Protein AF-A0A7C1ZVS2-F1 (afdb_monomer_lite)

InterPro domains:
  IPR002502 N-acetylmuramoyl-L-alanine amidase domain [PF01510] (2-138)
  IPR036505 N-acetylmuramoyl-L-alanine amidase/PGRP domain superfamily [G3DSA:3.40.80.10] (1-153)
  IPR036505 N-acetylmuramoyl-L-alanine amidase/PGRP domain superfamily [SSF55846] (2-151)

Secondary structure (DSSP, 8-state):
-EEE-TT--EEE-S-TTS--S-S-S-HHHHTT---EEE----EEEEETTEEESTT--SGGGB--SPEEEEEEEETTTEEEEEPPPHHHHHHHHHHHHHHHHHTT---EE-SSTT---GGGGG--S---HHHH-TT--PSPTTS-HHHHHHHTT-EE-

Radius of gyration: 15.83 Å; chains: 1; bounding box: 40×30×44 Å

pLDDT: mean 97.03, std 1.51, range [90.44, 98.81]

Sequence (157 aa):
AYIVERDGTIYEVFPPECWAYHLKIGASNERRSIGIEVGSEGGLLYRGGKYYCFDRVSERTEFKGKVFDFGKLWRRQYRYFAAYTLAQVKSIKILVDYLLHTYNIPPVVPKNLYMYNPKLKLFAGILGHHHVRADKTDVHPGFKWQEFINELGLHRM

Foldseek 3Di:
DWEQELQLDIDPPDDQCAFDPDLPPDPVLRRQDDDYHYHFLFAWDDDPNWTFGPPDDDPVGTDPADKDACVDDQLVPHRITRARHPSRLVSVLVVLLVCCVVVVFALEDALDQRAADCVCSPPTHDHWSCNNDSNDQPPHPSRPVVVSCVVSVGYHD

Organism: NCBI:txid230105

Structure (mmCIF, N/CA/C/O backbone):
data_AF-A0A7C1ZVS2-F1
#
_entry.id   AF-A0A7C1ZVS2-F1
#
loop_
_atom_site.group_PDB
_atom_site.id
_atom_site.type_symbol
_atom_site.label_atom_id
_atom_site.label_alt_id
_atom_site.label_comp_id
_atom_site.label_asym_id
_atom_site.label_entity_id
_atom_site.label_seq_id
_atom_site.pdbx_PDB_ins_code
_atom_site.Cartn_x
_atom_site.Cartn_y
_atom_site.Cartn_z
_atom_site.occupancy
_atom_site.B_iso_or_equiv
_atom_site.auth_seq_id
_atom_site.auth_comp_id
_atom_site.auth_asym_id
_atom_site.auth_atom_id
_atom_site.pdbx_PDB_model_num
ATOM 1 N N . ALA A 1 1 ? -2.535 0.686 -14.516 1.00 96.19 1 ALA A N 1
ATOM 2 C CA . ALA A 1 1 ? -2.738 0.967 -13.080 1.00 96.19 1 ALA A CA 1
ATOM 3 C C . ALA A 1 1 ? -3.875 0.105 -12.571 1.00 96.19 1 ALA A C 1
ATOM 5 O O . ALA A 1 1 ? -4.824 -0.141 -13.309 1.00 96.19 1 ALA A O 1
ATOM 6 N N . TYR A 1 2 ? -3.770 -0.342 -11.327 1.00 98.75 2 TYR A N 1
ATOM 7 C CA . TYR A 1 2 ? -4.692 -1.308 -10.747 1.00 98.75 2 TYR A CA 1
ATOM 8 C C . TYR A 1 2 ? -5.270 -0.805 -9.429 1.00 98.75 2 TYR A C 1
ATOM 10 O O . TYR A 1 2 ? -4.620 -0.033 -8.724 1.00 98.75 2 TYR A O 1
ATOM 18 N N . ILE A 1 3 ? -6.462 -1.287 -9.088 1.00 98.69 3 ILE A N 1
ATOM 19 C CA . ILE A 1 3 ? -7.055 -1.176 -7.753 1.00 98.69 3 ILE A CA 1
ATOM 20 C C . ILE A 1 3 ? -7.305 -2.591 -7.228 1.00 98.69 3 ILE A C 1
ATOM 22 O O . ILE A 1 3 ? -7.855 -3.422 -7.949 1.00 98.69 3 ILE A O 1
ATOM 26 N N . VAL A 1 4 ? -6.915 -2.866 -5.981 1.00 98.69 4 VAL A N 1
ATOM 27 C CA . VAL A 1 4 ? -7.268 -4.105 -5.271 1.00 98.69 4 VAL A CA 1
ATOM 28 C C . VAL A 1 4 ? -8.244 -3.790 -4.144 1.00 98.69 4 VAL A C 1
ATOM 30 O O . VAL A 1 4 ? -7.873 -3.193 -3.127 1.00 98.69 4 VAL A O 1
ATOM 33 N N . GLU A 1 5 ? -9.492 -4.213 -4.317 1.00 98.25 5 GLU A N 1
ATOM 34 C CA . GLU A 1 5 ? -10.567 -3.987 -3.353 1.00 98.25 5 GLU A CA 1
ATOM 35 C C . GLU A 1 5 ? -10.494 -4.924 -2.146 1.00 98.25 5 GLU A C 1
ATOM 37 O O . GLU A 1 5 ? -9.754 -5.909 -2.122 1.00 98.25 5 GLU A O 1
ATOM 42 N N . ARG A 1 6 ? -11.260 -4.603 -1.098 1.00 96.75 6 ARG A N 1
ATOM 43 C CA . ARG A 1 6 ? -11.252 -5.328 0.190 1.00 96.75 6 ARG A CA 1
ATOM 44 C C . ARG A 1 6 ? -11.564 -6.816 0.087 1.00 96.75 6 ARG A C 1
ATOM 46 O O . ARG A 1 6 ? -11.076 -7.595 0.908 1.00 96.75 6 ARG A O 1
ATOM 53 N N . ASP A 1 7 ? -12.380 -7.200 -0.880 1.00 97.81 7 ASP A N 1
ATOM 54 C CA . ASP A 1 7 ? -12.742 -8.587 -1.174 1.00 97.81 7 ASP A CA 1
ATOM 55 C C . ASP A 1 7 ? -11.679 -9.324 -2.009 1.00 97.81 7 ASP A C 1
ATOM 57 O O . ASP A 1 7 ? -11.804 -10.523 -2.243 1.00 97.81 7 ASP A O 1
ATOM 61 N N . GLY A 1 8 ? -10.608 -8.632 -2.408 1.00 98.38 8 GLY A N 1
ATOM 62 C CA . GLY A 1 8 ? -9.545 -9.153 -3.258 1.00 98.38 8 GLY A CA 1
ATOM 63 C C . GLY A 1 8 ? -9.819 -9.000 -4.754 1.00 98.38 8 GLY A C 1
ATOM 64 O O . GLY A 1 8 ? -8.994 -9.453 -5.547 1.00 98.38 8 GLY A O 1
ATOM 65 N N . THR A 1 9 ? -10.920 -8.370 -5.168 1.00 98.69 9 THR A N 1
ATOM 66 C CA . THR A 1 9 ? -11.168 -8.104 -6.588 1.00 98.69 9 THR A CA 1
ATOM 67 C C . THR A 1 9 ? -10.098 -7.158 -7.132 1.00 98.69 9 THR A C 1
ATOM 69 O O . THR A 1 9 ? -9.809 -6.117 -6.537 1.00 98.69 9 THR A O 1
ATOM 72 N N . ILE A 1 10 ? -9.488 -7.538 -8.257 1.00 98.81 10 ILE A N 1
ATOM 73 C CA . ILE A 1 10 ? -8.480 -6.742 -8.958 1.00 98.81 10 ILE A CA 1
ATOM 74 C C . ILE A 1 10 ? -9.164 -6.056 -10.135 1.00 98.81 10 ILE A C 1
ATOM 76 O O . ILE A 1 10 ? -9.718 -6.724 -11.005 1.00 98.81 10 ILE A O 1
ATOM 80 N N . TYR A 1 11 ? -9.076 -4.732 -10.183 1.00 98.62 11 TYR A N 1
ATOM 81 C CA . TYR A 1 11 ? -9.516 -3.933 -11.318 1.00 98.62 11 TYR A CA 1
ATOM 82 C C . TYR A 1 11 ? -8.303 -3.346 -12.025 1.00 98.62 11 TYR A C 1
ATOM 84 O O . TYR A 1 11 ? -7.527 -2.609 -11.415 1.00 98.62 11 TYR A O 1
ATOM 92 N N . GLU A 1 12 ? -8.156 -3.620 -13.317 1.00 98.44 12 GLU A N 1
ATOM 93 C CA . GLU A 1 12 ? -7.327 -2.790 -14.186 1.00 98.44 12 GLU A CA 1
ATOM 94 C C . GLU A 1 12 ? -8.124 -1.529 -14.530 1.00 98.44 12 GLU A C 1
ATOM 96 O O . GLU A 1 12 ? -9.114 -1.577 -15.255 1.00 98.44 12 GLU A O 1
ATOM 101 N N . VAL A 1 13 ? -7.721 -0.392 -13.965 1.00 97.62 13 VAL A N 1
ATOM 102 C CA . VAL A 1 13 ? -8.424 0.892 -14.152 1.00 97.62 13 VAL A CA 1
ATOM 103 C C . VAL A 1 13 ? -7.758 1.781 -15.197 1.00 97.62 13 VAL A C 1
ATOM 105 O O . VAL A 1 13 ? -8.280 2.835 -15.553 1.00 97.62 13 VAL A O 1
ATOM 108 N N . PHE A 1 14 ? -6.577 1.380 -15.664 1.00 97.56 14 PHE A N 1
ATOM 109 C CA . PHE A 1 14 ? -5.835 2.064 -16.711 1.00 97.56 14 PHE A CA 1
ATOM 110 C C . PHE A 1 14 ? -4.836 1.094 -17.353 1.00 97.56 14 PHE A C 1
ATOM 112 O O . PHE A 1 14 ? -4.185 0.375 -16.586 1.00 97.56 14 PHE A O 1
ATOM 119 N N . PRO A 1 15 ? -4.628 1.116 -18.681 1.00 97.25 15 PRO A N 1
ATOM 120 C CA . PRO A 1 15 ? -3.688 0.211 -19.334 1.00 97.25 15 PRO A CA 1
ATOM 121 C C . PRO A 1 15 ? -2.277 0.302 -18.720 1.00 97.25 15 PRO A C 1
ATOM 123 O O . PRO A 1 15 ? -1.752 1.413 -18.580 1.00 97.25 15 PRO A O 1
ATOM 126 N N . PRO A 1 16 ? -1.664 -0.816 -18.295 1.00 95.31 16 PRO A N 1
ATOM 127 C CA . PRO A 1 16 ? -0.329 -0.845 -17.682 1.00 95.31 16 PRO A CA 1
ATOM 128 C C . PRO A 1 16 ? 0.824 -0.468 -18.631 1.00 95.31 16 PRO A C 1
ATOM 130 O O . PRO A 1 16 ? 1.891 -0.095 -18.150 1.00 95.31 16 PRO A O 1
ATOM 133 N N . GLU A 1 17 ? 0.617 -0.502 -19.950 1.00 94.19 17 GLU A N 1
ATOM 134 C CA . GLU A 1 17 ? 1.559 0.004 -20.966 1.00 94.19 17 GLU A CA 1
ATOM 135 C C . GLU A 1 17 ? 1.575 1.538 -21.023 1.00 94.19 17 GLU A C 1
ATOM 137 O O . GLU A 1 17 ? 2.509 2.154 -21.541 1.00 94.19 17 GLU A O 1
ATOM 142 N N . CYS A 1 18 ? 0.520 2.163 -20.503 1.00 95.62 18 CYS A N 1
ATOM 143 C CA . CYS A 1 18 ? 0.420 3.599 -20.324 1.00 95.62 18 CYS A CA 1
ATOM 144 C C . CYS A 1 18 ? 0.806 3.977 -18.886 1.00 95.62 18 CYS A C 1
ATOM 146 O O . CYS A 1 18 ? 0.999 3.135 -18.012 1.00 95.62 18 CYS A O 1
ATOM 148 N N . TRP A 1 19 ? 0.907 5.276 -18.612 1.00 94.44 19 TRP A N 1
ATOM 149 C CA . TRP A 1 19 ? 1.298 5.773 -17.296 1.00 94.44 19 TRP A CA 1
ATOM 150 C C . TRP A 1 19 ? 0.173 6.563 -16.633 1.00 94.44 19 TRP A C 1
ATOM 152 O O . TRP A 1 19 ? -0.506 7.367 -17.270 1.00 94.44 19 TRP A O 1
ATOM 162 N N . ALA A 1 20 ? -0.002 6.339 -15.334 1.00 94.62 20 ALA A N 1
ATOM 163 C CA . ALA A 1 20 ? -0.969 7.043 -14.501 1.00 94.62 20 ALA A CA 1
ATOM 164 C C . ALA A 1 20 ? -0.242 7.979 -13.528 1.00 94.62 20 ALA A C 1
ATOM 166 O O . ALA A 1 20 ? 0.925 7.775 -13.211 1.00 94.62 20 ALA A O 1
ATOM 167 N N . TYR A 1 21 ? -0.933 8.996 -13.019 1.00 95.50 21 TYR A N 1
ATOM 168 C CA . TYR A 1 21 ? -0.393 9.864 -11.972 1.00 95.50 21 TYR A CA 1
ATOM 169 C C . TYR A 1 21 ? -0.633 9.251 -10.586 1.00 95.50 21 TYR A C 1
ATOM 171 O O . TYR A 1 21 ? -1.733 9.383 -10.052 1.00 95.50 21 TYR A O 1
ATOM 179 N N . HIS A 1 22 ? 0.387 8.641 -9.973 1.00 96.12 22 HIS A N 1
ATOM 180 C CA . HIS A 1 22 ? 0.259 7.999 -8.655 1.00 96.12 22 HIS A CA 1
ATOM 181 C C . HIS A 1 22 ? 1.375 8.369 -7.660 1.00 96.12 22 HIS A C 1
ATOM 183 O O . HIS A 1 22 ? 1.093 8.619 -6.485 1.00 96.12 22 HIS A O 1
ATOM 189 N N . LEU A 1 23 ? 2.637 8.513 -8.086 1.00 94.88 23 LEU A N 1
ATOM 190 C CA . LEU A 1 23 ? 3.736 8.814 -7.157 1.00 94.88 23 LEU A CA 1
ATOM 191 C C . LEU A 1 23 ? 3.788 10.303 -6.766 1.00 94.88 23 LEU A C 1
ATOM 193 O O . LEU A 1 23 ? 4.088 10.648 -5.618 1.00 94.88 23 LEU A O 1
ATOM 197 N N . LYS A 1 24 ? 3.481 11.199 -7.703 1.00 94.62 24 LYS A N 1
ATOM 198 C CA . LYS A 1 24 ? 3.663 12.658 -7.631 1.00 94.62 24 LYS A CA 1
ATOM 199 C C . LYS A 1 24 ? 5.095 13.061 -7.242 1.00 94.62 24 LYS A C 1
ATOM 201 O O . LYS A 1 24 ? 5.289 13.922 -6.386 1.00 94.62 24 LYS A O 1
ATOM 206 N N . ILE A 1 25 ? 6.096 12.432 -7.865 1.00 94.12 25 ILE A N 1
ATOM 207 C CA . ILE A 1 25 ? 7.535 12.749 -7.684 1.00 94.12 25 ILE A CA 1
ATOM 208 C C . ILE A 1 25 ? 8.248 13.076 -9.010 1.00 94.12 25 ILE A C 1
ATOM 210 O O . ILE A 1 25 ? 9.472 12.980 -9.119 1.00 94.12 25 ILE A O 1
ATOM 214 N N . GLY A 1 26 ? 7.472 13.441 -10.032 1.00 93.62 26 GLY A N 1
ATOM 215 C CA . GLY A 1 26 ? 7.948 13.836 -11.357 1.00 93.62 26 GLY A CA 1
ATOM 216 C C . GLY A 1 26 ? 7.514 12.865 -12.453 1.00 93.62 26 GLY A C 1
ATOM 217 O O . GLY A 1 26 ? 7.498 11.653 -12.258 1.00 93.62 26 GLY A O 1
ATOM 218 N N . ALA A 1 27 ? 7.199 13.407 -13.631 1.00 94.19 27 ALA A N 1
ATOM 219 C CA . ALA A 1 27 ? 6.584 12.654 -14.725 1.00 94.19 27 ALA A CA 1
ATOM 220 C C . ALA A 1 27 ? 7.449 11.495 -15.253 1.00 94.19 27 ALA A C 1
ATOM 222 O O . ALA A 1 27 ? 6.915 10.515 -15.760 1.00 94.19 27 ALA A O 1
ATOM 223 N N . SER A 1 28 ? 8.778 11.574 -15.123 1.00 94.81 28 SER A N 1
ATOM 224 C CA . SER A 1 28 ? 9.668 10.461 -15.471 1.00 94.81 28 SER A CA 1
ATOM 225 C C . SER A 1 28 ? 9.466 9.238 -14.578 1.00 94.81 28 SER A C 1
ATOM 227 O O . SER A 1 28 ? 9.604 8.128 -15.075 1.00 94.81 28 SER A O 1
ATOM 229 N N . ASN A 1 29 ? 9.127 9.432 -13.299 1.00 95.81 29 ASN A N 1
ATOM 230 C CA . ASN A 1 29 ? 8.858 8.349 -12.353 1.00 95.81 29 ASN A CA 1
ATOM 231 C C . ASN A 1 29 ? 7.470 7.743 -12.575 1.00 95.81 29 ASN A C 1
ATOM 233 O O . ASN A 1 29 ? 7.341 6.524 -12.570 1.00 95.81 29 ASN A O 1
ATOM 237 N N . GLU A 1 30 ? 6.465 8.575 -12.866 1.00 96.31 30 GLU A N 1
ATOM 238 C CA . GLU A 1 30 ? 5.134 8.086 -13.264 1.00 96.31 30 GLU A CA 1
ATOM 239 C C . GLU A 1 30 ? 5.232 7.206 -14.519 1.00 96.31 30 GLU A C 1
ATOM 241 O O . GLU A 1 30 ? 4.718 6.098 -14.552 1.00 96.31 30 GLU A O 1
ATOM 246 N N . ARG A 1 31 ? 5.982 7.657 -15.536 1.00 96.38 31 ARG A N 1
ATOM 247 C CA . ARG A 1 31 ? 6.135 6.949 -16.819 1.00 96.38 31 ARG A CA 1
ATOM 248 C C . ARG A 1 31 ? 6.847 5.603 -16.753 1.00 96.38 31 ARG A C 1
ATOM 250 O O . ARG A 1 31 ? 6.746 4.832 -17.697 1.00 96.38 31 ARG A O 1
ATOM 257 N N . ARG A 1 32 ? 7.604 5.345 -15.688 1.00 95.88 32 ARG A N 1
ATOM 258 C CA . ARG A 1 32 ? 8.413 4.125 -15.526 1.00 95.88 32 ARG A CA 1
ATOM 259 C C . ARG A 1 32 ? 7.883 3.195 -14.439 1.00 95.88 32 ARG A C 1
ATOM 261 O O . ARG A 1 32 ? 8.633 2.346 -13.962 1.00 95.88 32 ARG A O 1
ATOM 268 N N . SER A 1 33 ? 6.657 3.409 -13.970 1.00 97.38 33 SER A N 1
ATOM 269 C CA . SER A 1 33 ? 6.076 2.600 -12.906 1.00 97.38 33 SER A CA 1
ATOM 270 C C . SER A 1 33 ? 4.603 2.308 -13.156 1.00 97.38 33 SER A C 1
ATOM 272 O O . SER A 1 33 ? 3.911 3.028 -13.870 1.00 97.38 33 SER A O 1
ATOM 274 N N . ILE A 1 34 ? 4.148 1.203 -12.571 1.00 98.44 34 ILE A N 1
ATOM 275 C CA . ILE A 1 34 ? 2.758 0.765 -12.603 1.00 98.44 34 ILE A CA 1
ATOM 276 C C . ILE A 1 34 ? 2.218 0.922 -11.183 1.00 98.44 34 ILE A C 1
ATOM 278 O O . ILE A 1 34 ? 2.714 0.295 -10.247 1.00 98.44 34 ILE A O 1
ATOM 282 N N . GLY A 1 35 ? 1.213 1.780 -11.013 1.00 98.06 35 GLY A N 1
ATOM 283 C CA . GLY A 1 35 ? 0.544 1.980 -9.728 1.00 98.06 35 GLY A CA 1
ATOM 284 C C . GLY A 1 35 ? -0.429 0.848 -9.394 1.00 98.06 35 GLY A C 1
ATOM 285 O O . GLY A 1 35 ? -1.219 0.439 -10.251 1.00 98.06 35 GLY A O 1
ATOM 286 N N . ILE A 1 36 ? -0.390 0.391 -8.140 1.00 98.62 36 ILE A N 1
ATOM 287 C CA . ILE A 1 36 ? -1.398 -0.476 -7.520 1.00 98.62 36 ILE A CA 1
ATOM 288 C C . ILE A 1 36 ? -1.938 0.274 -6.302 1.00 98.62 36 ILE A C 1
ATOM 290 O O . ILE A 1 36 ? -1.208 0.481 -5.332 1.00 98.62 36 ILE A O 1
ATOM 294 N N . GLU A 1 37 ? -3.200 0.679 -6.356 1.00 98.38 37 GLU A N 1
ATOM 295 C CA . GLU A 1 37 ? -3.916 1.247 -5.216 1.00 98.38 37 GLU A CA 1
ATOM 296 C C . GLU A 1 37 ? -4.624 0.126 -4.448 1.00 98.38 37 GLU A C 1
ATOM 298 O O . GLU A 1 37 ? -5.194 -0.794 -5.035 1.00 98.38 37 GLU A O 1
ATOM 303 N N . VAL A 1 38 ? -4.590 0.184 -3.119 1.00 98.06 38 VAL A N 1
ATOM 304 C CA . VAL A 1 38 ? -5.234 -0.814 -2.255 1.00 98.06 38 VAL A CA 1
ATOM 305 C C . VAL A 1 38 ? -6.418 -0.155 -1.567 1.00 98.06 38 VAL A C 1
ATOM 307 O O . VAL A 1 38 ? -6.225 0.806 -0.826 1.00 98.0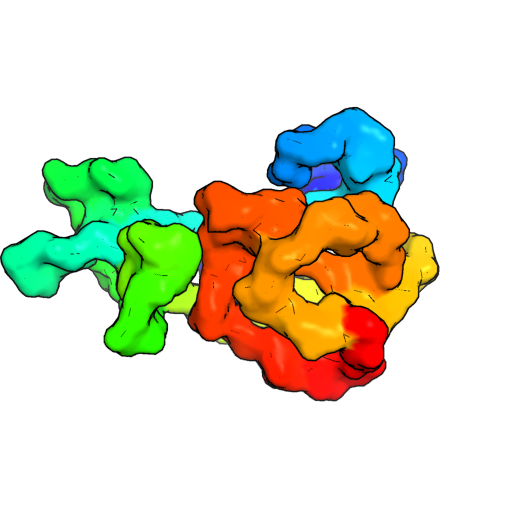6 38 VAL A O 1
ATOM 310 N N . GLY A 1 39 ? -7.627 -0.682 -1.779 1.00 97.38 39 GLY A N 1
ATOM 311 C CA . GLY A 1 39 ? -8.865 -0.173 -1.186 1.00 97.38 39 GLY A CA 1
ATOM 312 C C . GLY A 1 39 ? -8.814 -0.195 0.345 1.00 97.38 39 GLY A C 1
ATOM 313 O O . GLY A 1 39 ? -9.094 -1.212 0.984 1.00 97.38 39 GLY A O 1
ATOM 314 N N . SER A 1 40 ? -8.402 0.918 0.947 1.00 97.62 40 SER A N 1
ATOM 315 C CA . SER A 1 40 ? -8.175 1.061 2.384 1.00 97.62 40 SER A CA 1
ATOM 316 C C . SER A 1 40 ? -8.319 2.522 2.789 1.00 97.62 40 SER A C 1
ATOM 318 O O . SER A 1 40 ? -7.815 3.418 2.118 1.00 97.62 40 SER A O 1
ATOM 320 N N . GLU A 1 41 ? -8.953 2.777 3.931 1.00 97.56 41 GLU A N 1
ATOM 321 C CA . GLU A 1 41 ? -9.024 4.114 4.525 1.00 97.56 41 GLU A CA 1
ATOM 322 C C . GLU A 1 41 ? -7.684 4.562 5.120 1.00 97.56 41 GLU A C 1
ATOM 324 O O . GLU A 1 41 ? -7.544 5.718 5.516 1.00 97.56 41 GLU A O 1
ATOM 329 N N . GLY A 1 42 ? -6.696 3.666 5.198 1.00 97.62 42 GLY A N 1
ATOM 330 C CA . GLY A 1 42 ? -5.366 3.993 5.687 1.00 97.62 42 GLY A CA 1
ATOM 331 C C . GLY A 1 42 ? -5.372 4.378 7.165 1.00 97.62 42 GLY A C 1
ATOM 332 O O . GLY A 1 42 ? -5.823 3.605 8.011 1.00 97.62 42 GLY A O 1
ATOM 333 N N . GLY A 1 43 ? -4.783 5.531 7.485 1.00 98.25 43 GLY A N 1
ATOM 334 C CA . GLY A 1 43 ? -4.628 6.023 8.854 1.00 98.25 43 GLY A CA 1
ATOM 335 C C . GLY A 1 43 ? -5.958 6.377 9.520 1.00 98.25 43 GLY A C 1
ATOM 336 O O . GLY A 1 43 ? -6.841 6.966 8.903 1.00 98.25 43 GLY A O 1
ATOM 337 N N . LEU A 1 44 ? -6.089 6.033 10.801 1.00 98.69 44 LEU A N 1
ATOM 338 C CA . LEU A 1 44 ? -7.299 6.260 11.586 1.00 98.69 44 LEU A CA 1
ATOM 339 C C . LEU A 1 44 ? -7.021 7.162 12.793 1.00 98.69 44 LEU A C 1
ATOM 341 O O . LEU A 1 44 ? -6.068 6.955 13.553 1.00 98.69 44 LEU A O 1
ATOM 345 N N . LEU A 1 45 ? -7.905 8.133 13.016 1.00 98.44 45 LEU A N 1
ATOM 346 C CA . LEU A 1 45 ? -7.954 8.928 14.239 1.00 98.44 45 LEU A CA 1
ATOM 347 C C . LEU A 1 45 ? -8.665 8.137 15.335 1.00 98.44 45 LEU A C 1
ATOM 349 O O . LEU A 1 45 ? -9.736 7.592 15.098 1.00 98.44 45 LEU A O 1
ATOM 353 N N . TYR A 1 46 ? -8.122 8.126 16.552 1.00 98.12 46 TYR A N 1
ATOM 354 C CA . TYR A 1 46 ? -8.791 7.542 17.718 1.00 98.12 46 TYR A CA 1
ATOM 355 C C . TYR A 1 46 ? -9.337 8.641 18.633 1.00 98.12 46 TYR A C 1
ATOM 357 O O . TYR A 1 46 ? -8.572 9.496 19.095 1.00 98.12 46 TYR A O 1
ATOM 365 N N . ARG A 1 47 ? -10.650 8.648 18.886 1.00 97.88 47 ARG A N 1
ATOM 366 C CA . ARG A 1 47 ? -11.336 9.631 19.745 1.00 97.88 47 ARG A CA 1
ATOM 367 C C . ARG A 1 47 ? -12.494 8.965 20.481 1.00 97.88 47 ARG A C 1
ATOM 369 O O . ARG A 1 47 ? -13.372 8.390 19.847 1.00 97.88 47 ARG A O 1
ATOM 376 N N . GLY A 1 48 ? -12.497 9.056 21.812 1.00 95.06 48 GLY A N 1
ATOM 377 C CA . GLY A 1 48 ? -13.611 8.585 22.644 1.00 95.06 48 GLY A CA 1
ATOM 378 C C . GLY A 1 48 ? -13.974 7.110 22.436 1.00 95.06 48 GLY A C 1
ATOM 379 O O . GLY A 1 48 ? -15.151 6.792 22.320 1.00 95.06 48 GLY A O 1
ATOM 380 N N . GLY A 1 49 ? -12.982 6.220 22.311 1.00 97.00 49 GLY A N 1
ATOM 381 C CA . GLY A 1 49 ? -13.226 4.784 22.106 1.00 97.00 49 GLY A CA 1
ATOM 382 C C . GLY A 1 49 ? -13.531 4.369 20.665 1.00 97.00 49 GLY A C 1
ATOM 383 O O . GLY A 1 49 ? -13.696 3.183 20.403 1.00 97.00 49 GLY A O 1
ATOM 384 N N . LYS A 1 50 ? -13.587 5.318 19.724 1.00 98.44 50 LYS A N 1
ATOM 385 C CA . LYS A 1 50 ? -13.929 5.077 18.317 1.00 98.44 50 LYS A CA 1
ATOM 386 C C . LYS A 1 50 ? -12.798 5.470 17.376 1.00 98.44 50 LYS A C 1
ATOM 388 O O . LYS A 1 50 ? -11.951 6.303 17.715 1.00 98.44 50 LYS A O 1
ATOM 393 N N . TYR A 1 51 ? -12.827 4.891 16.180 1.00 98.75 51 TYR A N 1
ATOM 394 C CA . TYR A 1 51 ? -11.879 5.161 15.105 1.00 98.75 51 TYR A CA 1
ATOM 395 C C . TYR A 1 51 ? -12.554 5.927 13.975 1.00 98.75 51 TYR A C 1
ATOM 397 O O . TYR A 1 51 ? -13.720 5.679 13.684 1.00 98.75 51 TYR A O 1
ATOM 405 N N . TYR A 1 52 ? -11.821 6.833 13.331 1.00 98.75 52 TYR A N 1
ATOM 406 C CA . TYR A 1 52 ? -12.342 7.643 12.235 1.00 98.75 52 TYR A CA 1
ATOM 407 C C . TYR A 1 52 ? -11.351 7.742 11.077 1.00 98.75 52 TYR A C 1
ATOM 409 O O . TYR A 1 52 ? -10.156 7.921 11.309 1.00 98.75 52 TYR A O 1
ATOM 417 N N . CYS A 1 53 ? -11.845 7.636 9.846 1.00 98.00 53 CYS A N 1
ATOM 418 C CA . CYS A 1 53 ? -11.054 7.739 8.622 1.00 98.00 53 CYS A CA 1
ATOM 419 C C . CYS A 1 53 ? -11.032 9.159 8.032 1.00 98.00 53 CYS A C 1
ATOM 421 O O . CYS A 1 53 ? -11.769 10.050 8.464 1.00 98.00 53 CYS A O 1
ATOM 423 N N . PHE A 1 54 ? -10.177 9.352 7.020 1.00 96.50 54 PHE A N 1
ATOM 424 C CA . PHE A 1 54 ? -10.104 10.570 6.198 1.00 96.50 54 PHE A CA 1
ATOM 425 C C . PHE A 1 54 ? -9.901 11.862 7.005 1.00 96.50 54 PHE A C 1
ATOM 427 O O . PHE A 1 54 ? -10.422 12.917 6.645 1.00 96.50 54 PHE A O 1
ATOM 434 N N . ASP A 1 55 ? -9.190 11.758 8.132 1.00 96.75 55 ASP A N 1
ATOM 435 C CA . ASP A 1 55 ? -8.869 12.862 9.043 1.00 96.75 55 ASP A CA 1
ATOM 436 C C . ASP A 1 55 ? -10.073 13.678 9.540 1.00 96.75 55 ASP A C 1
ATOM 438 O O . ASP A 1 55 ? -9.939 14.832 9.953 1.00 96.75 55 ASP A O 1
ATOM 442 N N . ARG A 1 56 ? -11.268 13.079 9.550 1.00 97.50 56 ARG A N 1
ATOM 443 C CA . ARG A 1 56 ? -12.503 13.752 9.959 1.00 97.50 56 ARG A CA 1
ATOM 444 C C . ARG A 1 56 ? -13.202 12.964 11.051 1.00 97.50 56 ARG A C 1
ATOM 446 O O . ARG A 1 56 ? -13.432 11.773 10.899 1.00 97.50 56 ARG A O 1
ATOM 453 N N . VAL A 1 57 ? -13.608 13.629 12.131 1.00 97.94 57 VAL A N 1
ATOM 454 C CA . VAL A 1 57 ? -14.419 13.018 13.198 1.00 97.94 57 VAL A CA 1
ATOM 455 C C . VAL A 1 57 ? -15.888 13.338 12.944 1.00 97.94 57 VAL A C 1
ATOM 457 O O . VAL A 1 57 ? -16.326 14.472 13.116 1.00 97.94 57 VAL A O 1
ATOM 460 N N . SER A 1 58 ? -16.639 12.344 12.481 1.00 97.56 58 SER A N 1
ATOM 461 C CA . SER A 1 58 ? -18.080 12.421 12.242 1.00 97.56 58 SER A CA 1
ATOM 462 C C . SER A 1 58 ? -18.665 11.013 12.182 1.00 97.56 58 SER A C 1
ATOM 464 O O . SER A 1 58 ? -17.928 10.051 11.987 1.00 97.56 58 SER A O 1
ATOM 466 N N . GLU A 1 59 ? -19.984 10.881 12.276 1.00 96.50 59 GLU A N 1
ATOM 467 C CA . GLU A 1 59 ? -20.656 9.585 12.113 1.00 96.50 59 GLU A CA 1
ATOM 468 C C . GLU A 1 59 ? -20.355 8.933 10.751 1.00 96.50 59 GLU A C 1
ATOM 470 O O . GLU A 1 59 ? -20.083 7.739 10.677 1.00 96.50 59 GLU A O 1
ATOM 475 N N . ARG A 1 60 ? -20.297 9.729 9.673 1.00 97.12 60 ARG A N 1
ATOM 476 C CA . ARG A 1 60 ? -20.012 9.246 8.307 1.00 97.12 60 ARG A CA 1
ATOM 477 C C . ARG A 1 60 ? -18.586 8.743 8.106 1.00 97.12 60 ARG A C 1
ATOM 479 O O . ARG A 1 60 ? -18.316 8.063 7.124 1.00 97.12 60 ARG A O 1
ATOM 486 N N . THR A 1 61 ? -17.676 9.129 8.989 1.00 98.12 61 THR A N 1
ATOM 487 C CA . THR A 1 61 ? -16.268 8.736 8.936 1.00 98.12 61 THR A CA 1
ATOM 488 C C . THR A 1 61 ? -15.903 7.789 10.067 1.00 98.12 61 THR A C 1
ATOM 490 O O . THR A 1 61 ? -14.729 7.465 10.213 1.00 98.12 61 THR A O 1
ATOM 493 N N . GLU A 1 62 ? -16.870 7.331 10.871 1.00 98.44 62 GLU A N 1
ATOM 494 C CA . GLU A 1 62 ? -16.612 6.320 11.891 1.00 98.44 62 GLU A CA 1
ATOM 495 C C . GLU A 1 62 ? -16.226 5.000 11.212 1.00 98.44 62 GLU A C 1
ATOM 497 O O . GLU A 1 62 ? -17.000 4.394 10.472 1.00 98.44 62 GLU A O 1
ATOM 502 N N . PHE A 1 63 ? -15.010 4.540 11.480 1.00 98.38 63 PHE A N 1
ATOM 503 C CA . PHE A 1 63 ? -14.490 3.304 10.929 1.00 98.38 63 PHE A CA 1
ATOM 504 C C . PHE A 1 63 ? -14.983 2.110 11.749 1.00 98.38 63 PHE A C 1
ATOM 506 O O . PHE A 1 63 ? -14.714 2.000 12.945 1.00 98.38 63 PHE A O 1
ATOM 513 N N . LYS A 1 64 ? -15.692 1.195 11.082 1.00 97.19 64 LYS A N 1
ATOM 514 C CA . LYS A 1 64 ? -16.284 -0.013 11.685 1.00 97.19 64 LYS A CA 1
ATOM 515 C C . LYS A 1 64 ? -15.537 -1.305 11.341 1.00 97.19 64 LYS A C 1
ATOM 517 O O . LYS A 1 64 ? -15.935 -2.379 11.781 1.00 97.19 64 LYS A O 1
ATOM 522 N N . GLY A 1 65 ? -14.493 -1.214 10.519 1.00 96.62 65 GLY A N 1
ATOM 523 C CA . GLY A 1 65 ? -13.714 -2.369 10.088 1.00 96.62 65 GLY A CA 1
ATOM 524 C C . GLY A 1 65 ? -12.694 -2.832 11.129 1.00 96.62 65 GLY A C 1
ATOM 525 O O . GLY A 1 65 ? -12.579 -2.295 12.232 1.00 96.62 65 GLY A O 1
ATOM 526 N N . LYS A 1 66 ? -11.895 -3.831 10.748 1.00 98.12 66 LYS A N 1
ATOM 527 C CA . LYS A 1 66 ? -10.783 -4.308 11.573 1.00 98.12 66 LYS A CA 1
ATOM 528 C C . LYS A 1 66 ? -9.677 -3.256 11.629 1.00 98.12 66 LYS A C 1
ATOM 530 O O . LYS A 1 66 ? -9.220 -2.778 10.593 1.00 98.12 66 LYS A O 1
ATOM 535 N N . VAL A 1 67 ? -9.225 -2.937 12.837 1.00 98.56 67 VAL A N 1
ATOM 536 C CA . VAL A 1 67 ? -8.138 -1.982 13.079 1.00 98.56 67 VAL A CA 1
ATOM 537 C C . VAL A 1 67 ? -6.823 -2.726 13.285 1.00 98.56 67 VAL A C 1
ATOM 539 O O . VAL A 1 67 ? -6.762 -3.739 13.981 1.00 98.56 67 VAL A O 1
ATOM 542 N N . PHE A 1 68 ? -5.762 -2.202 12.687 1.00 98.50 68 PHE A N 1
ATOM 543 C CA . PHE A 1 68 ? -4.382 -2.534 13.000 1.00 98.50 68 PHE A CA 1
ATOM 544 C C . PHE A 1 68 ? -3.800 -1.440 13.904 1.00 98.50 68 PHE A C 1
ATOM 546 O O . PHE A 1 68 ? -3.705 -0.283 13.492 1.00 98.50 68 PHE A O 1
ATOM 553 N N . ASP A 1 69 ? -3.412 -1.797 15.129 1.00 98.38 69 ASP A N 1
ATOM 554 C CA . ASP A 1 69 ? -2.653 -0.916 16.021 1.00 98.38 69 ASP A CA 1
ATOM 555 C C . ASP A 1 69 ? -1.153 -1.171 15.836 1.00 98.38 69 ASP A C 1
ATOM 557 O O . ASP A 1 69 ? -0.653 -2.249 16.153 1.00 98.38 69 ASP A O 1
ATOM 561 N N . 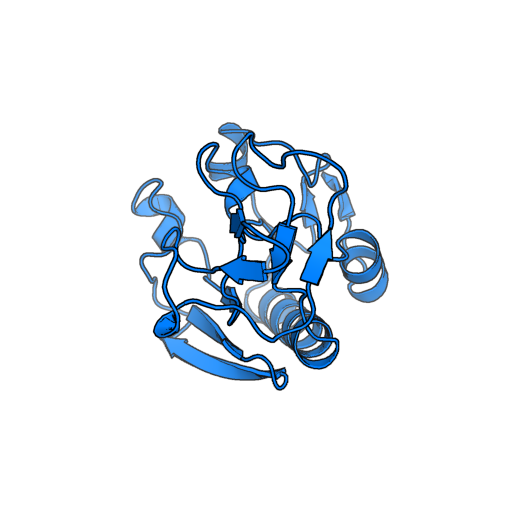PHE A 1 70 ? -0.421 -0.173 15.339 1.00 97.81 70 PHE A N 1
ATOM 562 C CA . PHE A 1 70 ? 1.032 -0.259 15.194 1.00 97.81 70 PHE A CA 1
ATOM 563 C C . PHE A 1 70 ? 1.778 -0.133 16.539 1.00 97.81 70 PHE A C 1
ATOM 565 O O . PHE A 1 70 ? 2.987 -0.352 16.611 1.00 97.81 70 PHE A O 1
ATOM 572 N N . GLY A 1 71 ? 1.092 0.279 17.608 1.00 98.00 71 GLY A N 1
ATOM 573 C CA . GLY A 1 71 ? 1.642 0.500 18.949 1.00 98.00 71 GLY A CA 1
ATOM 574 C C . GLY A 1 71 ? 2.382 1.832 19.114 1.00 98.00 71 GLY A C 1
ATOM 575 O O . GLY A 1 71 ? 2.590 2.296 20.232 1.00 98.00 71 GLY A O 1
ATOM 576 N N . LYS A 1 72 ? 2.742 2.492 18.010 1.00 97.19 72 LYS A N 1
ATOM 577 C CA . LYS A 1 72 ? 3.414 3.799 17.980 1.00 97.19 72 LYS A CA 1
ATOM 578 C C . LYS A 1 72 ? 3.007 4.598 16.749 1.00 97.19 72 LYS A C 1
ATOM 580 O O . LYS A 1 72 ? 2.355 4.074 15.854 1.00 97.19 72 LYS A O 1
ATOM 585 N N . LEU A 1 73 ? 3.414 5.863 16.684 1.00 97.31 73 LEU A N 1
ATOM 586 C CA . LEU A 1 73 ? 3.196 6.678 15.492 1.00 97.31 73 LEU A CA 1
ATOM 587 C C . LEU A 1 73 ? 4.064 6.185 14.327 1.00 97.31 73 LEU A C 1
ATOM 589 O O . LEU A 1 73 ? 5.294 6.162 14.404 1.00 97.31 73 LEU A O 1
ATOM 593 N N . TRP A 1 74 ? 3.418 5.855 13.217 1.00 97.19 74 TRP A N 1
ATOM 594 C CA . TRP A 1 74 ? 4.031 5.697 11.909 1.00 97.19 74 TRP A CA 1
ATOM 595 C C . TRP A 1 74 ? 4.096 7.057 11.218 1.00 97.19 74 TRP A C 1
ATOM 597 O O . TRP A 1 74 ? 3.109 7.795 11.173 1.00 97.19 74 TRP A O 1
ATOM 607 N N . ARG A 1 75 ? 5.287 7.412 10.716 1.00 94.12 75 ARG A N 1
ATOM 608 C CA . ARG A 1 75 ? 5.543 8.680 10.004 1.00 94.12 75 ARG A CA 1
ATOM 609 C C . ARG A 1 75 ? 5.097 9.931 10.768 1.00 94.12 75 ARG A C 1
ATOM 611 O O . ARG A 1 75 ? 4.790 10.945 10.158 1.00 94.12 75 ARG A O 1
ATOM 618 N N . ARG A 1 76 ? 5.086 9.856 12.106 1.00 94.38 76 ARG A N 1
ATOM 619 C CA . ARG A 1 76 ? 4.593 10.910 13.014 1.00 94.38 76 ARG A CA 1
ATOM 620 C C . ARG A 1 76 ? 3.122 11.310 12.781 1.00 94.38 76 ARG A C 1
ATOM 622 O O . ARG A 1 76 ? 2.717 12.347 13.285 1.00 94.38 76 ARG A O 1
ATOM 629 N N . GLN A 1 77 ? 2.339 10.503 12.059 1.00 95.06 77 GLN A N 1
ATOM 630 C CA . GLN A 1 77 ? 0.952 10.822 11.698 1.00 95.06 77 GLN A CA 1
ATOM 631 C C . GLN A 1 77 ? -0.049 9.894 12.394 1.00 95.06 77 GLN A C 1
ATOM 633 O O . GLN A 1 77 ? -0.842 10.351 13.211 1.00 95.06 77 GLN A O 1
ATOM 638 N N . TYR A 1 78 ? 0.025 8.582 12.145 1.00 97.88 78 TYR A N 1
ATOM 639 C CA . TYR A 1 78 ? -1.001 7.641 12.611 1.00 97.88 78 TYR A CA 1
ATOM 640 C C . TYR A 1 78 ? -0.409 6.483 13.402 1.00 97.88 78 TYR A C 1
ATOM 642 O O . TYR A 1 78 ? 0.649 5.958 13.064 1.00 97.88 78 TYR A O 1
ATOM 650 N N . ARG A 1 79 ? -1.121 6.061 14.447 1.00 98.19 79 ARG A N 1
ATOM 651 C CA . ARG A 1 79 ? -0.853 4.812 15.177 1.00 98.19 79 ARG A CA 1
ATOM 652 C C . ARG A 1 79 ? -1.764 3.675 14.716 1.00 98.19 79 ARG A C 1
ATOM 654 O O . ARG A 1 79 ? -1.322 2.533 14.631 1.00 98.19 79 ARG A O 1
ATOM 661 N N . TYR A 1 80 ? -3.017 4.002 14.421 1.00 98.69 80 TYR A N 1
ATOM 662 C CA . TYR A 1 80 ? -4.048 3.051 14.033 1.00 98.69 80 TYR A CA 1
ATOM 663 C C . TYR A 1 80 ? -4.291 3.126 12.533 1.00 98.69 80 TYR A C 1
ATOM 665 O O . TYR A 1 80 ? -4.247 4.212 11.955 1.00 98.69 80 TYR A O 1
ATOM 673 N N . PHE A 1 81 ? -4.561 1.980 11.922 1.00 98.69 81 PHE A N 1
ATOM 674 C CA . PHE A 1 81 ? -4.823 1.861 10.493 1.00 98.69 81 PHE A CA 1
ATOM 675 C C . PHE A 1 81 ? -5.986 0.910 10.231 1.00 98.69 81 PHE A C 1
ATOM 677 O O . PHE A 1 81 ? -6.213 -0.016 11.012 1.00 98.69 81 PHE A O 1
ATOM 684 N N . 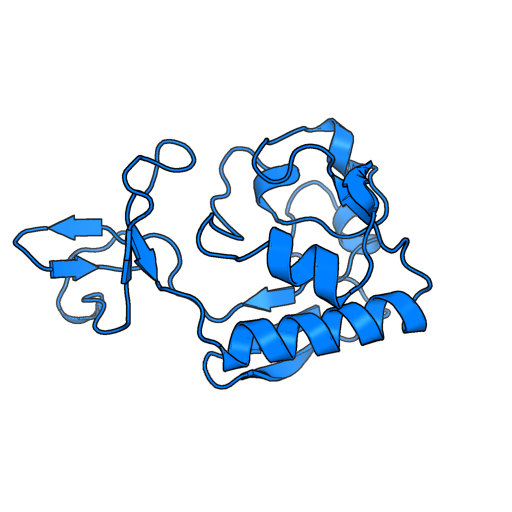ALA A 1 82 ? -6.687 1.092 9.117 1.00 98.44 82 ALA A N 1
ATOM 685 C CA . ALA A 1 82 ? -7.563 0.058 8.584 1.00 98.44 82 ALA A CA 1
ATOM 686 C C . ALA A 1 82 ? -6.712 -1.175 8.235 1.00 98.44 82 ALA A C 1
ATOM 688 O O . ALA A 1 82 ? -5.733 -1.077 7.500 1.00 98.44 82 ALA A O 1
ATOM 689 N N . ALA A 1 83 ? -7.034 -2.339 8.797 1.00 98.44 83 ALA A N 1
ATOM 690 C CA . ALA A 1 83 ? -6.266 -3.550 8.537 1.00 98.44 83 ALA A CA 1
ATOM 691 C C . ALA A 1 83 ? -6.542 -4.077 7.120 1.00 98.44 83 ALA A C 1
ATOM 693 O O . ALA A 1 83 ? -7.702 -4.205 6.725 1.00 98.44 83 ALA A O 1
ATOM 694 N N . TYR A 1 84 ? -5.487 -4.457 6.394 1.00 98.25 84 TYR A N 1
ATOM 695 C CA . TYR A 1 84 ? -5.627 -5.176 5.126 1.00 98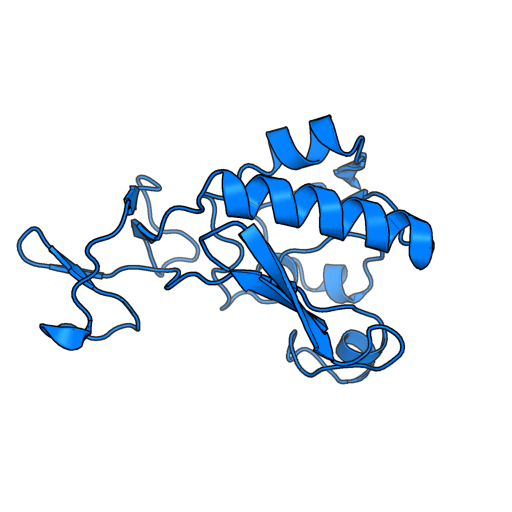.25 84 TYR A CA 1
ATOM 696 C C . TYR A 1 84 ? -6.304 -6.532 5.340 1.00 98.25 84 TYR A C 1
ATOM 698 O O . TYR A 1 84 ? -6.009 -7.245 6.309 1.00 98.25 84 TYR A O 1
ATOM 706 N N . THR A 1 85 ? -7.195 -6.911 4.426 1.00 97.62 85 THR A N 1
ATOM 707 C CA . THR A 1 85 ? -7.824 -8.235 4.450 1.00 97.62 85 THR A CA 1
ATOM 708 C C . THR A 1 85 ? -6.869 -9.302 3.908 1.00 97.62 85 THR A C 1
ATOM 710 O O . THR A 1 85 ? -5.922 -9.014 3.174 1.00 97.62 85 THR A O 1
ATOM 713 N N . LEU A 1 86 ? -7.122 -10.570 4.244 1.00 96.75 86 LEU A N 1
ATOM 714 C CA . LEU A 1 86 ? -6.360 -11.682 3.665 1.00 96.75 86 LEU A CA 1
ATOM 715 C C . LEU A 1 86 ? -6.567 -11.781 2.148 1.00 96.75 86 LEU A C 1
ATOM 717 O O . LEU A 1 86 ? -5.617 -12.072 1.425 1.00 96.75 86 LEU A O 1
ATOM 721 N N . ALA A 1 87 ? -7.784 -11.500 1.674 1.00 97.88 87 ALA A N 1
ATOM 722 C CA . ALA A 1 87 ? -8.110 -11.506 0.254 1.00 97.88 87 ALA A CA 1
ATOM 723 C C . ALA A 1 87 ? -7.324 -10.425 -0.505 1.00 97.88 87 ALA A C 1
ATOM 725 O O . ALA A 1 87 ? -6.702 -10.735 -1.515 1.00 97.88 87 ALA A O 1
ATOM 726 N N . GLN A 1 88 ? -7.235 -9.207 0.046 1.00 96.94 88 GLN A N 1
ATOM 727 C CA . GLN A 1 88 ? -6.390 -8.141 -0.501 1.00 96.94 88 GLN A CA 1
ATOM 728 C C . GLN A 1 88 ? -4.936 -8.575 -0.624 1.00 96.94 88 GLN A C 1
ATOM 730 O O . GLN A 1 88 ? -4.353 -8.486 -1.699 1.00 96.94 88 GLN A O 1
ATOM 735 N N . VAL A 1 89 ? -4.345 -9.065 0.470 1.00 97.25 89 VAL A N 1
ATOM 736 C CA . VAL A 1 89 ? -2.929 -9.460 0.481 1.00 97.25 89 VAL A CA 1
ATOM 737 C C . VAL A 1 89 ? -2.664 -10.579 -0.528 1.00 97.25 89 VAL A C 1
ATOM 739 O O . VAL A 1 89 ? -1.661 -10.526 -1.236 1.00 97.25 89 VAL A O 1
ATOM 742 N N . LYS A 1 90 ? -3.568 -11.560 -0.643 1.00 97.94 90 LYS A N 1
ATOM 743 C CA . LYS A 1 90 ? -3.465 -12.639 -1.634 1.00 97.94 90 LYS A CA 1
ATOM 744 C C . LYS A 1 90 ? -3.518 -12.105 -3.067 1.00 97.94 90 LYS A C 1
ATOM 746 O O . LYS A 1 90 ? -2.658 -12.449 -3.872 1.00 97.94 90 LYS A O 1
ATOM 751 N N . SER A 1 91 ? -4.482 -11.246 -3.378 1.00 98.50 91 SER A N 1
ATOM 752 C CA . SER A 1 91 ? -4.629 -10.674 -4.718 1.00 98.50 91 SER A CA 1
ATOM 753 C C . SER A 1 91 ? -3.474 -9.753 -5.096 1.00 98.50 91 SER A C 1
ATOM 755 O O . SER A 1 91 ? -3.007 -9.804 -6.228 1.00 98.50 91 SER A O 1
ATOM 757 N N . ILE A 1 92 ? -2.937 -8.979 -4.147 1.00 98.50 92 ILE A N 1
ATOM 758 C CA . ILE A 1 92 ? -1.731 -8.168 -4.367 1.00 98.50 92 ILE A CA 1
ATOM 759 C C . ILE A 1 92 ? -0.538 -9.061 -4.720 1.00 98.50 92 ILE A C 1
ATOM 761 O O . ILE A 1 92 ? 0.210 -8.721 -5.629 1.00 98.50 92 ILE A O 1
ATOM 765 N N . LYS A 1 93 ? -0.357 -10.205 -4.044 1.00 98.44 93 LYS A N 1
ATOM 766 C CA . LYS A 1 93 ? 0.717 -11.156 -4.380 1.00 98.44 93 LYS A CA 1
ATOM 767 C C . LYS A 1 93 ? 0.570 -11.685 -5.807 1.00 98.44 93 LYS A C 1
ATOM 769 O O . LYS A 1 93 ? 1.528 -11.603 -6.564 1.00 98.44 93 LYS A O 1
ATOM 774 N N . ILE A 1 94 ? -0.627 -12.144 -6.182 1.00 98.44 94 ILE A N 1
ATOM 775 C CA . ILE A 1 94 ? -0.923 -12.645 -7.537 1.00 98.44 94 ILE A CA 1
ATOM 776 C C . ILE A 1 94 ? -0.661 -11.562 -8.589 1.00 98.44 94 ILE A C 1
ATOM 778 O O . ILE A 1 94 ? -0.001 -11.814 -9.592 1.00 98.44 94 ILE A O 1
ATOM 782 N N . LEU A 1 95 ? -1.152 -10.344 -8.349 1.00 98.75 95 LEU A N 1
ATOM 783 C CA . LEU A 1 95 ? -0.977 -9.229 -9.272 1.00 98.75 95 LEU A CA 1
ATOM 784 C C . LEU A 1 95 ? 0.495 -8.839 -9.416 1.00 98.75 95 LEU A C 1
ATOM 786 O O . LEU A 1 95 ? 0.963 -8.622 -10.529 1.00 98.75 95 LEU A O 1
ATOM 790 N N . VAL A 1 96 ? 1.235 -8.739 -8.309 1.00 98.69 96 VAL A N 1
ATOM 791 C CA . VAL A 1 96 ? 2.655 -8.385 -8.372 1.00 98.69 96 VAL A CA 1
ATOM 792 C C . VAL A 1 96 ? 3.448 -9.472 -9.086 1.00 98.69 96 VAL A C 1
ATOM 794 O O . VAL A 1 96 ? 4.240 -9.127 -9.955 1.00 98.69 96 VAL A O 1
ATOM 797 N N . ASP A 1 97 ? 3.202 -10.750 -8.799 1.00 98.62 97 ASP A N 1
ATOM 798 C CA . ASP A 1 97 ? 3.840 -11.863 -9.510 1.00 98.62 97 ASP A CA 1
ATOM 799 C C . ASP A 1 97 ? 3.602 -11.786 -11.026 1.00 98.62 97 ASP A C 1
ATOM 801 O O . ASP A 1 97 ? 4.548 -11.821 -11.815 1.00 98.62 97 ASP A O 1
ATOM 805 N N . TYR A 1 98 ? 2.352 -11.560 -11.437 1.00 98.62 98 TYR A N 1
ATOM 806 C CA . TYR A 1 98 ? 1.995 -11.352 -12.840 1.00 98.62 98 TYR A CA 1
ATOM 807 C C . TYR A 1 98 ? 2.765 -10.181 -13.472 1.00 98.62 98 TYR A C 1
ATOM 809 O O . TYR A 1 98 ? 3.323 -10.324 -14.561 1.00 98.62 98 TYR A O 1
ATOM 817 N N . LEU A 1 99 ? 2.836 -9.029 -12.799 1.00 98.62 99 LEU A N 1
ATOM 818 C CA . LEU A 1 99 ? 3.513 -7.840 -13.328 1.00 98.62 99 LEU A CA 1
ATOM 819 C C . LEU A 1 99 ? 5.035 -8.006 -13.398 1.00 98.62 99 LEU A C 1
ATOM 821 O O . LEU A 1 99 ? 5.647 -7.524 -14.354 1.00 98.62 99 LEU A O 1
ATOM 825 N N . LEU A 1 100 ? 5.640 -8.692 -12.422 1.00 98.31 100 LEU A N 1
ATOM 826 C CA . LEU A 1 100 ? 7.070 -9.008 -12.429 1.00 98.31 100 LEU A CA 1
ATOM 827 C C . LEU A 1 100 ? 7.443 -9.785 -13.694 1.00 98.31 100 LEU A C 1
ATOM 829 O O . LEU A 1 100 ? 8.363 -9.381 -14.404 1.00 98.31 100 LEU A O 1
ATOM 833 N N . HIS A 1 101 ? 6.687 -10.840 -14.006 1.00 98.31 101 HIS A N 1
ATOM 834 C CA . HIS A 1 101 ? 6.923 -11.673 -15.183 1.00 98.31 101 HIS A CA 1
ATOM 835 C C . HIS A 1 101 ? 6.580 -10.953 -16.492 1.00 98.31 101 HIS A C 1
ATOM 837 O O . HIS A 1 101 ? 7.371 -10.978 -17.432 1.00 98.31 101 HIS A O 1
ATOM 843 N N . THR A 1 102 ? 5.433 -10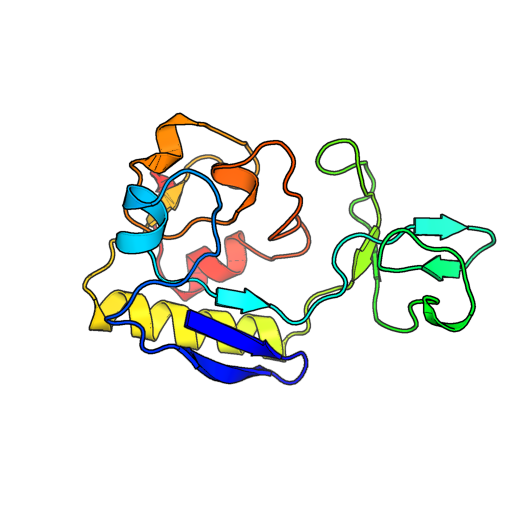.273 -16.549 1.00 98.25 102 THR A N 1
ATOM 844 C CA . THR A 1 102 ? 4.930 -9.638 -17.781 1.00 98.25 102 THR A CA 1
ATOM 845 C C . THR A 1 102 ? 5.836 -8.507 -18.265 1.00 98.25 102 THR A C 1
ATOM 847 O O . THR A 1 102 ? 6.089 -8.386 -19.461 1.00 98.25 102 THR A O 1
ATOM 850 N N . TYR A 1 103 ? 6.359 -7.693 -17.343 1.00 97.50 103 TYR A N 1
ATOM 851 C CA . TYR A 1 103 ? 7.168 -6.513 -17.676 1.00 97.50 103 TYR A CA 1
ATOM 852 C C . TYR A 1 103 ? 8.653 -6.683 -17.351 1.00 97.50 103 TYR A C 1
ATOM 854 O O . TYR A 1 103 ? 9.406 -5.710 -17.414 1.00 97.50 103 TYR A O 1
ATOM 862 N N . ASN A 1 104 ? 9.082 -7.901 -16.996 1.00 97.75 104 ASN A N 1
ATOM 863 C CA . ASN A 1 104 ? 10.456 -8.214 -16.602 1.00 97.75 104 ASN A CA 1
ATOM 864 C C . ASN A 1 104 ? 10.993 -7.237 -15.532 1.00 97.75 104 ASN A C 1
ATOM 866 O O . ASN A 1 104 ? 12.117 -6.729 -15.613 1.00 97.75 104 ASN A O 1
ATOM 870 N N . ILE A 1 105 ? 10.147 -6.912 -14.549 1.00 98.12 105 ILE A N 1
ATOM 871 C CA . ILE A 1 105 ? 10.503 -6.011 -13.449 1.00 98.12 105 ILE A CA 1
ATOM 872 C C . ILE A 1 105 ? 11.409 -6.792 -12.485 1.00 98.12 105 ILE A C 1
ATOM 874 O O . ILE A 1 105 ? 11.065 -7.915 -12.115 1.00 98.12 105 ILE A O 1
ATOM 878 N N . PRO A 1 106 ? 12.542 -6.227 -12.025 1.00 98.31 106 PRO A N 1
ATOM 879 C CA . PRO A 1 106 ? 13.412 -6.921 -11.082 1.00 98.31 106 PRO A CA 1
ATOM 880 C C . PRO A 1 106 ? 12.659 -7.346 -9.801 1.00 98.31 106 PRO A C 1
ATOM 882 O O . PRO A 1 106 ? 12.018 -6.493 -9.175 1.00 98.31 106 PRO A O 1
ATOM 885 N N . PRO A 1 107 ? 12.747 -8.621 -9.363 1.00 98.19 107 PRO A N 1
ATOM 886 C CA . PRO A 1 107 ? 12.016 -9.152 -8.206 1.00 98.19 107 PRO A CA 1
ATOM 887 C C . PRO A 1 107 ? 12.694 -8.753 -6.887 1.00 98.19 107 PRO A C 1
ATOM 889 O O . PRO A 1 107 ? 13.180 -9.574 -6.108 1.00 98.19 107 PRO A O 1
ATOM 892 N N . VAL A 1 108 ? 12.782 -7.447 -6.651 1.00 98.50 108 VAL A N 1
ATOM 893 C CA . VAL A 1 108 ? 13.545 -6.861 -5.549 1.00 98.50 108 VAL A CA 1
ATOM 894 C C . VAL A 1 108 ? 12.766 -5.774 -4.831 1.00 98.50 108 VAL A C 1
ATOM 896 O O . VAL A 1 108 ? 11.956 -5.054 -5.413 1.00 98.50 108 VAL A O 1
ATOM 899 N N . VAL A 1 109 ? 13.059 -5.635 -3.545 1.00 98.38 109 VAL A N 1
ATOM 900 C CA . VAL A 1 109 ? 12.541 -4.593 -2.656 1.00 98.38 109 VAL A CA 1
ATOM 901 C C . VAL A 1 109 ? 13.710 -3.870 -1.982 1.00 98.38 109 VAL A C 1
ATOM 903 O O . VAL A 1 109 ? 14.801 -4.438 -1.872 1.00 98.38 109 VAL A O 1
ATOM 906 N N . PRO A 1 110 ? 13.519 -2.639 -1.484 1.00 97.50 110 PRO A N 1
ATOM 907 C CA . PRO A 1 110 ? 14.558 -1.945 -0.739 1.00 97.50 110 PRO A CA 1
ATOM 908 C C . PRO A 1 110 ? 15.029 -2.736 0.484 1.00 97.50 110 PRO A C 1
ATOM 910 O O . PRO A 1 110 ? 14.230 -3.329 1.214 1.00 97.50 110 PRO A O 1
ATOM 913 N N . LYS A 1 111 ? 16.327 -2.656 0.786 1.00 96.00 111 LYS A N 1
ATOM 914 C CA . LYS A 1 111 ? 16.925 -3.239 1.994 1.00 96.00 111 LYS A CA 1
ATOM 915 C C . LYS A 1 111 ? 16.223 -2.796 3.273 1.00 96.00 111 LYS A C 1
ATOM 917 O O . LYS A 1 111 ? 16.066 -3.596 4.196 1.00 96.00 111 LYS A O 1
ATOM 922 N N . ASN A 1 112 ? 15.799 -1.533 3.329 1.00 95.75 112 ASN A N 1
ATOM 923 C CA . ASN A 1 112 ? 15.010 -1.001 4.430 1.00 95.75 112 ASN A CA 1
ATOM 924 C C . ASN A 1 112 ? 13.575 -0.694 3.983 1.00 95.75 112 ASN A C 1
ATOM 926 O O . ASN A 1 112 ? 13.315 0.347 3.386 1.00 95.75 112 ASN A O 1
ATOM 930 N N . LEU A 1 113 ? 12.661 -1.592 4.348 1.00 95.19 113 LEU A N 1
ATOM 931 C CA . LEU A 1 113 ? 11.249 -1.606 3.945 1.00 95.19 113 LEU A CA 1
ATOM 932 C C . LEU A 1 113 ? 10.372 -0.541 4.616 1.00 95.19 113 LEU A C 1
ATOM 934 O O . LEU A 1 113 ? 9.180 -0.467 4.343 1.00 95.19 113 LEU A O 1
ATOM 938 N N . TYR A 1 114 ? 10.923 0.218 5.566 1.00 94.44 114 TYR A N 1
ATOM 939 C CA . TYR A 1 114 ? 10.158 1.182 6.360 1.00 94.44 114 TYR A CA 1
ATOM 940 C C . TYR A 1 114 ? 10.758 2.591 6.320 1.00 94.44 114 TYR A C 1
ATOM 942 O O . TYR A 1 114 ? 10.181 3.535 6.868 1.00 94.44 114 TYR A O 1
ATOM 950 N N . MET A 1 115 ? 11.906 2.773 5.669 1.00 93.50 115 MET A N 1
ATOM 951 C CA . MET A 1 115 ? 12.570 4.068 5.577 1.00 93.50 115 MET A CA 1
ATOM 952 C C . MET A 1 115 ? 12.274 4.768 4.257 1.00 93.50 115 MET A C 1
ATOM 954 O O . MET A 1 115 ? 12.326 4.180 3.182 1.00 93.50 115 MET A O 1
ATOM 958 N N . TYR A 1 116 ? 12.025 6.073 4.348 1.00 96.19 116 TYR A N 1
ATOM 959 C CA . TYR A 1 116 ? 12.082 6.942 3.181 1.00 96.19 116 TYR A CA 1
ATOM 960 C C . TYR A 1 116 ? 13.534 7.134 2.757 1.00 96.19 116 TYR A C 1
ATOM 962 O O . TYR A 1 116 ? 14.404 7.388 3.592 1.00 96.19 116 TYR A O 1
ATOM 970 N N . ASN A 1 117 ? 13.772 7.055 1.454 1.00 95.88 117 ASN A N 1
ATOM 971 C CA . ASN A 1 117 ? 15.050 7.361 0.848 1.00 95.88 117 ASN A CA 1
ATOM 972 C C . ASN A 1 117 ? 14.813 7.995 -0.536 1.00 95.88 117 ASN A C 1
ATOM 974 O O . ASN A 1 117 ? 14.398 7.294 -1.460 1.00 95.88 117 ASN A O 1
ATOM 978 N N . PRO A 1 118 ? 15.133 9.287 -0.738 1.00 93.56 118 PRO A N 1
ATOM 979 C CA . PRO A 1 118 ? 14.904 9.964 -2.017 1.00 93.56 118 PRO A CA 1
ATOM 980 C C . PRO A 1 118 ? 15.685 9.349 -3.185 1.00 93.56 118 PRO A C 1
ATOM 982 O O . PRO A 1 118 ? 15.322 9.557 -4.342 1.00 93.56 118 PRO A O 1
ATOM 985 N N . LYS A 1 119 ? 16.751 8.583 -2.913 1.00 95.06 119 LYS A N 1
ATOM 986 C CA . LYS A 1 119 ? 17.512 7.873 -3.950 1.00 95.06 119 LYS A CA 1
ATOM 987 C C . LYS A 1 119 ? 16.709 6.729 -4.578 1.00 95.06 119 LYS A C 1
ATOM 989 O O . LYS A 1 119 ? 16.971 6.382 -5.726 1.00 95.06 119 LYS A O 1
ATOM 994 N N . LEU A 1 120 ? 15.691 6.204 -3.884 1.00 96.50 120 LEU A N 1
ATOM 995 C CA . LEU A 1 120 ? 14.828 5.135 -4.399 1.00 96.50 120 LEU A CA 1
ATOM 996 C C . LEU A 1 120 ? 13.937 5.576 -5.568 1.00 96.50 120 LEU A C 1
ATOM 998 O O . LEU A 1 120 ? 13.351 4.725 -6.221 1.00 96.50 120 LEU A O 1
ATOM 1002 N N . LYS A 1 121 ? 13.899 6.869 -5.920 1.00 94.19 121 LYS A N 1
ATOM 1003 C CA . LYS A 1 121 ? 13.262 7.327 -7.167 1.00 94.19 121 LYS A CA 1
ATOM 1004 C C . LYS A 1 121 ? 13.860 6.679 -8.429 1.00 94.19 121 LYS A C 1
ATOM 1006 O O . LYS A 1 121 ? 13.204 6.632 -9.455 1.00 94.19 121 LYS A O 1
ATOM 1011 N N . LEU A 1 122 ? 15.108 6.205 -8.369 1.00 94.81 122 LEU A N 1
ATOM 1012 C CA . LEU A 1 122 ? 15.774 5.511 -9.481 1.00 94.81 122 LEU A CA 1
ATOM 1013 C C . LEU A 1 122 ? 15.738 3.981 -9.344 1.00 94.81 122 LEU A C 1
ATOM 1015 O O . LEU A 1 122 ? 16.287 3.288 -10.199 1.00 94.81 122 LEU A O 1
ATOM 1019 N N . PHE A 1 123 ? 15.133 3.459 -8.275 1.00 97.06 123 PHE A N 1
ATOM 1020 C CA . PHE A 1 123 ? 15.071 2.027 -8.004 1.00 97.06 123 PHE A CA 1
ATOM 1021 C C . PHE A 1 123 ? 14.228 1.309 -9.065 1.00 97.06 123 PHE A C 1
ATOM 1023 O O . PHE A 1 123 ? 13.243 1.850 -9.569 1.00 97.06 123 PHE A O 1
ATOM 1030 N N . ALA A 1 124 ? 14.630 0.088 -9.407 1.00 97.44 124 ALA A N 1
ATOM 1031 C CA . ALA A 1 124 ? 13.892 -0.801 -10.293 1.00 97.44 124 ALA A CA 1
ATOM 1032 C C . ALA A 1 124 ? 13.487 -2.036 -9.486 1.00 97.44 124 ALA A C 1
ATOM 1034 O O . ALA A 1 124 ? 14.353 -2.754 -8.994 1.00 97.44 124 ALA A O 1
ATOM 1035 N N . GLY A 1 125 ? 12.183 -2.226 -9.312 1.00 98.06 125 GLY A N 1
ATOM 1036 C CA . GLY A 1 125 ? 11.607 -3.259 -8.459 1.00 98.06 125 GLY A CA 1
ATOM 1037 C C . GLY A 1 125 ? 10.340 -2.757 -7.776 1.00 98.06 125 GLY A C 1
ATOM 1038 O O . GLY A 1 125 ? 9.671 -1.850 -8.273 1.00 98.06 125 GLY A O 1
ATOM 1039 N N . ILE A 1 126 ? 10.022 -3.327 -6.619 1.00 98.38 126 ILE A N 1
ATOM 1040 C CA . ILE A 1 126 ? 8.773 -3.074 -5.901 1.00 98.38 126 ILE A CA 1
ATOM 1041 C C . ILE A 1 126 ? 8.998 -2.033 -4.801 1.00 98.38 126 ILE A C 1
ATOM 1043 O O . ILE A 1 126 ? 9.865 -2.185 -3.940 1.00 98.38 126 ILE A O 1
ATOM 1047 N N . LEU A 1 127 ? 8.175 -0.983 -4.799 1.00 97.81 127 LEU A N 1
ATOM 1048 C CA . LEU A 1 127 ? 8.209 0.096 -3.814 1.00 97.81 127 LEU A CA 1
ATOM 1049 C C . LEU A 1 127 ? 6.808 0.374 -3.265 1.00 97.81 127 LEU A C 1
ATOM 1051 O O . LEU A 1 127 ? 5.856 0.528 -4.020 1.00 97.81 127 LEU A O 1
ATOM 1055 N N . GLY A 1 128 ? 6.696 0.550 -1.948 1.00 97.31 128 GLY A N 1
ATOM 1056 C CA . GLY A 1 128 ? 5.605 1.336 -1.352 1.00 97.31 128 GLY A CA 1
ATOM 1057 C C . GLY A 1 128 ? 5.830 2.850 -1.507 1.00 97.31 128 GLY A C 1
ATOM 1058 O O . GLY A 1 128 ? 6.980 3.295 -1.548 1.00 97.31 128 GLY A O 1
ATOM 1059 N N . HIS A 1 129 ? 4.760 3.655 -1.522 1.00 97.19 129 HIS A N 1
ATOM 1060 C CA . HIS A 1 129 ? 4.841 5.112 -1.731 1.00 97.19 129 HIS A CA 1
ATOM 1061 C C . HIS A 1 129 ? 5.728 5.824 -0.700 1.00 97.19 129 HIS A C 1
ATOM 1063 O O . HIS A 1 129 ? 6.544 6.682 -1.049 1.00 97.19 129 HIS A O 1
ATOM 1069 N N . HIS A 1 130 ? 5.648 5.403 0.563 1.00 96.81 130 HIS A N 1
ATOM 1070 C CA . HIS A 1 130 ? 6.450 5.923 1.674 1.00 96.81 130 HIS A CA 1
ATOM 1071 C C . HIS A 1 130 ? 7.973 5.746 1.514 1.00 96.81 130 HIS A C 1
ATOM 1073 O O . HIS A 1 130 ? 8.747 6.369 2.251 1.00 96.81 130 HIS A O 1
ATOM 1079 N N . HIS A 1 131 ? 8.437 4.889 0.596 1.00 97.44 131 HIS A N 1
ATOM 1080 C CA . HIS A 1 131 ? 9.866 4.760 0.299 1.00 97.44 131 HIS A CA 1
ATOM 1081 C C . HIS A 1 131 ? 10.396 5.988 -0.441 1.00 97.44 131 HIS A C 1
ATOM 1083 O O . HIS A 1 131 ? 11.531 6.401 -0.211 1.00 97.44 131 HIS A O 1
ATOM 1089 N N . VAL A 1 132 ? 9.570 6.594 -1.296 1.00 96.81 132 VAL A N 1
ATOM 1090 C CA . VAL A 1 132 ? 9.954 7.708 -2.178 1.00 96.81 132 VAL A CA 1
ATOM 1091 C C . VAL A 1 132 ? 9.325 9.040 -1.779 1.00 96.81 132 VAL A C 1
ATOM 1093 O O . VAL A 1 132 ? 9.707 10.076 -2.318 1.00 96.81 132 VAL A O 1
ATOM 1096 N N . ARG A 1 133 ? 8.412 9.040 -0.800 1.00 96.44 133 ARG A N 1
ATOM 1097 C CA . ARG A 1 133 ? 7.818 10.247 -0.215 1.00 96.44 133 ARG A CA 1
ATOM 1098 C C . ARG A 1 133 ? 7.763 10.186 1.304 1.00 96.44 133 ARG A C 1
ATOM 1100 O O . ARG A 1 133 ? 7.209 9.258 1.881 1.00 96.44 133 ARG A O 1
ATOM 1107 N N . ALA A 1 134 ? 8.324 11.200 1.960 1.00 94.81 134 ALA A N 1
ATOM 1108 C CA . ALA A 1 134 ? 8.392 11.258 3.419 1.00 94.81 134 ALA A CA 1
ATOM 1109 C C . ALA A 1 134 ? 7.035 11.536 4.084 1.00 94.81 134 ALA A C 1
ATOM 1111 O O . ALA A 1 134 ? 6.821 11.107 5.217 1.00 94.81 134 ALA A O 1
ATOM 1112 N N . ASP A 1 135 ? 6.149 12.244 3.381 1.00 94.62 135 ASP A N 1
ATOM 1113 C CA . ASP A 1 135 ? 4.815 12.640 3.837 1.00 94.62 135 ASP A CA 1
ATOM 1114 C C . ASP A 1 135 ? 3.768 11.525 3.696 1.00 94.62 135 ASP A C 1
ATOM 1116 O O . ASP A 1 135 ? 2.688 11.612 4.275 1.00 94.62 135 ASP A O 1
ATOM 1120 N N . LYS A 1 136 ? 4.100 10.463 2.956 1.00 96.56 136 LYS A N 1
ATOM 1121 C CA . LYS A 1 136 ? 3.209 9.339 2.677 1.00 96.56 136 LYS A CA 1
ATOM 1122 C C . LYS A 1 136 ? 3.274 8.270 3.757 1.00 96.56 136 LYS A C 1
ATOM 1124 O O . LYS A 1 136 ? 4.334 7.978 4.316 1.00 96.56 136 LYS A O 1
ATOM 1129 N N . THR A 1 137 ? 2.118 7.684 4.046 1.00 96.75 137 THR A N 1
ATOM 1130 C CA . THR A 1 137 ? 1.936 6.681 5.103 1.00 96.75 137 THR A CA 1
ATOM 1131 C C . THR A 1 137 ? 1.606 5.301 4.542 1.00 96.75 137 THR A C 1
ATOM 1133 O O . THR A 1 137 ? 1.738 4.312 5.261 1.00 96.75 137 THR A O 1
ATOM 1136 N N . ASP A 1 138 ? 1.263 5.219 3.262 1.00 96.38 138 ASP A N 1
ATOM 1137 C CA . ASP A 1 138 ? 0.990 4.009 2.506 1.00 96.38 138 ASP A CA 1
ATOM 1138 C C . ASP A 1 138 ? 2.255 3.440 1.824 1.00 96.38 138 ASP A C 1
ATOM 1140 O O . ASP A 1 138 ? 3.229 4.129 1.525 1.00 96.38 138 ASP A O 1
ATOM 1144 N N . VAL A 1 139 ? 2.351 2.139 1.587 1.00 95.56 139 VAL A N 1
ATOM 1145 C CA . VAL A 1 139 ? 1.597 1.061 2.233 1.00 95.56 139 VAL A CA 1
ATOM 1146 C C . VAL A 1 139 ? 2.005 1.005 3.718 1.00 95.56 139 VAL A C 1
ATOM 1148 O O . VAL A 1 139 ? 3.195 0.931 4.026 1.00 95.56 139 VAL A O 1
ATOM 1151 N N . HIS A 1 140 ? 1.044 1.091 4.644 1.00 96.25 140 HIS A N 1
ATOM 1152 C CA . HIS A 1 140 ? 1.334 1.221 6.082 1.00 96.25 140 HIS A CA 1
ATOM 1153 C C . HIS A 1 140 ? 1.919 -0.068 6.712 1.00 96.25 140 HIS A C 1
ATOM 1155 O O . HIS A 1 140 ? 1.787 -1.147 6.128 1.00 96.25 140 HIS A O 1
ATOM 1161 N N . PRO A 1 141 ? 2.504 -0.016 7.932 1.00 96.31 141 PRO A N 1
ATOM 1162 C CA . PRO A 1 141 ? 3.225 -1.144 8.552 1.00 96.31 141 PRO A CA 1
ATOM 1163 C C . PRO A 1 141 ? 2.402 -2.404 8.852 1.00 96.31 141 PRO A C 1
ATOM 1165 O O . PRO A 1 141 ? 2.962 -3.410 9.271 1.00 96.31 141 PRO A O 1
ATOM 1168 N N . GLY A 1 142 ? 1.082 -2.354 8.664 1.00 96.31 142 GLY A N 1
ATOM 1169 C CA . GLY A 1 142 ? 0.218 -3.530 8.769 1.00 96.31 142 GLY A CA 1
ATOM 1170 C C . GLY A 1 142 ? 0.330 -4.452 7.554 1.00 96.31 142 GLY A C 1
ATOM 1171 O O . GLY A 1 142 ? -0.166 -5.575 7.593 1.00 96.31 142 GLY A O 1
ATOM 1172 N N . PHE A 1 143 ? 0.981 -4.002 6.477 1.00 97.00 143 PHE A N 1
ATOM 1173 C CA . PHE A 1 143 ? 1.303 -4.856 5.344 1.00 97.00 143 PHE A CA 1
ATOM 1174 C C . PHE A 1 143 ? 2.454 -5.788 5.696 1.00 97.00 143 PHE A C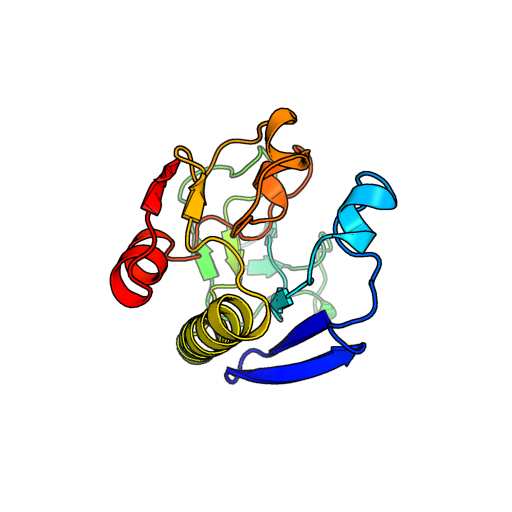 1
ATOM 1176 O O . PHE A 1 143 ? 3.534 -5.363 6.112 1.00 97.00 143 PHE A O 1
ATOM 1183 N N . LYS A 1 144 ? 2.223 -7.083 5.509 1.00 93.25 144 LYS A N 1
ATOM 1184 C CA . LYS A 1 144 ? 3.161 -8.132 5.893 1.00 93.25 144 LYS A CA 1
ATOM 1185 C C . LYS A 1 144 ? 4.271 -8.298 4.857 1.00 93.25 144 LYS A C 1
ATOM 1187 O O . LYS A 1 144 ? 4.340 -9.311 4.167 1.00 93.25 144 LYS A O 1
ATOM 1192 N N . TRP A 1 145 ? 5.174 -7.322 4.776 1.00 95.75 145 TRP A N 1
ATOM 1193 C CA . TRP A 1 145 ? 6.283 -7.347 3.818 1.00 95.75 145 TRP A CA 1
ATOM 1194 C C . TRP A 1 145 ? 7.111 -8.633 3.869 1.00 95.75 145 TRP A C 1
ATOM 1196 O O . TRP A 1 145 ? 7.523 -9.120 2.827 1.00 95.75 145 TRP A O 1
ATOM 1206 N N . GLN A 1 146 ? 7.366 -9.197 5.054 1.00 95.62 146 GLN A N 1
ATOM 1207 C CA . GLN A 1 146 ? 8.177 -10.414 5.156 1.00 95.62 146 GLN A CA 1
ATOM 1208 C C . GLN A 1 146 ? 7.487 -11.630 4.525 1.00 95.62 146 GLN A C 1
ATOM 1210 O O . GLN A 1 146 ? 8.135 -12.398 3.826 1.00 95.62 146 GLN A O 1
ATOM 1215 N N . GLU A 1 147 ? 6.182 -11.782 4.750 1.00 95.81 147 GLU A N 1
ATOM 1216 C CA . GLU A 1 147 ? 5.372 -12.842 4.138 1.00 95.81 147 GLU A CA 1
ATOM 1217 C C . GLU A 1 147 ? 5.330 -12.657 2.615 1.00 95.81 147 GLU A C 1
ATOM 1219 O O . GLU A 1 147 ? 5.585 -13.589 1.862 1.00 95.81 147 GLU A O 1
ATOM 1224 N N . PHE A 1 148 ? 5.114 -11.417 2.173 1.00 97.06 148 PHE A N 1
ATOM 1225 C CA . PHE A 1 148 ? 5.118 -11.032 0.765 1.00 97.06 148 PHE A CA 1
ATOM 1226 C C . PHE A 1 148 ? 6.449 -11.342 0.059 1.00 97.06 148 PHE A C 1
ATOM 1228 O O . PHE A 1 148 ? 6.452 -11.922 -1.020 1.00 97.06 148 PHE A O 1
ATOM 1235 N N . ILE A 1 149 ? 7.579 -11.006 0.688 1.00 97.94 149 ILE A N 1
ATOM 1236 C CA . ILE A 1 149 ? 8.926 -11.288 0.172 1.00 97.94 149 ILE A CA 1
ATOM 1237 C C . ILE A 1 149 ? 9.172 -12.790 0.063 1.00 97.94 149 ILE A C 1
ATOM 1239 O O . ILE A 1 149 ? 9.680 -13.242 -0.957 1.00 97.94 149 ILE A O 1
ATOM 1243 N N . ASN A 1 150 ? 8.825 -13.550 1.104 1.00 97.50 150 ASN A N 1
ATOM 1244 C CA . ASN A 1 150 ? 9.083 -14.986 1.141 1.00 97.50 150 ASN A CA 1
ATOM 1245 C C . ASN A 1 150 ? 8.269 -15.734 0.080 1.00 97.50 150 ASN A C 1
ATOM 1247 O O . ASN A 1 150 ? 8.811 -16.598 -0.598 1.00 97.50 150 ASN A O 1
ATOM 1251 N N . GLU A 1 151 ? 6.984 -15.406 -0.067 1.00 96.88 151 GLU A N 1
ATOM 1252 C CA . GLU A 1 151 ? 6.097 -16.105 -1.004 1.00 96.88 151 GLU A CA 1
ATOM 1253 C C . GLU A 1 151 ? 6.394 -15.786 -2.470 1.00 96.88 151 GLU A C 1
ATOM 1255 O O . GLU A 1 151 ? 6.227 -16.656 -3.316 1.00 96.88 151 GLU A O 1
ATOM 1260 N N . LEU A 1 152 ? 6.860 -14.570 -2.765 1.00 97.44 152 LEU A N 1
ATOM 1261 C CA . LEU A 1 152 ? 7.231 -14.161 -4.123 1.00 97.44 152 LEU A CA 1
ATOM 1262 C C . LEU A 1 152 ? 8.726 -14.345 -4.430 1.00 97.44 152 LEU A C 1
ATOM 1264 O O . LEU A 1 152 ? 9.186 -13.936 -5.491 1.00 97.44 152 LEU A O 1
ATOM 1268 N N . GLY A 1 153 ? 9.508 -14.903 -3.500 1.00 97.38 153 GLY A N 1
ATOM 1269 C CA . GLY A 1 153 ? 10.946 -15.119 -3.694 1.00 97.38 153 GLY A CA 1
ATOM 1270 C C . GLY A 1 153 ? 11.749 -13.834 -3.940 1.00 97.38 153 GLY A C 1
ATOM 1271 O O . GLY A 1 153 ? 12.720 -13.855 -4.691 1.00 97.38 153 GLY A O 1
ATOM 1272 N N . LEU A 1 154 ? 11.354 -12.708 -3.337 1.00 97.88 154 LEU A N 1
ATOM 1273 C CA . LEU A 1 154 ? 11.976 -11.405 -3.599 1.00 97.88 154 LEU A CA 1
ATOM 1274 C C . LEU A 1 154 ? 13.311 -11.240 -2.865 1.00 97.88 154 LEU A C 1
ATOM 1276 O O . LEU A 1 154 ? 13.498 -11.718 -1.743 1.00 97.88 154 LEU A O 1
ATOM 1280 N N . HIS A 1 155 ? 14.210 -10.441 -3.437 1.00 96.94 155 HIS A N 1
ATOM 1281 C CA . HIS A 1 155 ? 15.487 -10.100 -2.803 1.00 96.94 155 HIS A CA 1
ATOM 1282 C C . HIS A 1 155 ? 15.512 -8.667 -2.266 1.00 96.94 155 HIS A C 1
ATOM 1284 O O . HIS A 1 155 ? 14.886 -7.755 -2.802 1.00 96.94 155 HIS A O 1
ATOM 1290 N N . ARG A 1 156 ? 16.271 -8.448 -1.189 1.00 96.25 156 ARG A N 1
ATOM 1291 C CA . ARG A 1 156 ? 16.522 -7.108 -0.644 1.00 96.25 156 ARG A CA 1
ATOM 1292 C C . ARG A 1 156 ? 17.776 -6.508 -1.275 1.00 96.25 156 ARG A C 1
ATOM 1294 O O . ARG A 1 156 ? 18.828 -7.139 -1.200 1.00 96.25 156 ARG A O 1
ATOM 1301 N N . MET A 1 157 ? 17.671 -5.288 -1.807 1.00 90.44 157 MET A N 1
ATOM 1302 C CA . MET A 1 157 ? 18.797 -4.497 -2.337 1.00 90.44 157 MET A CA 1
ATOM 1303 C C . MET A 1 157 ? 18.979 -3.164 -1.614 1.00 90.44 157 MET A C 1
ATOM 1305 O O . MET A 1 157 ? 17.974 -2.450 -1.389 1.00 90.44 157 MET A O 1
#